Protein AF-G5ZZI0-F1 (afdb_monomer)

Solvent-accessible surface area (backbone atoms only — not comparable to full-atom values): 5845 Å² total; per-residue (Å²): 131,67,65,52,56,48,54,38,52,35,43,74,66,66,73,53,68,66,48,79,44,81,45,64,66,68,84,46,52,64,41,54,51,47,32,54,73,74,35,91,42,46,76,46,34,30,5,52,67,96,45,59,62,89,91,71,87,61,63,43,67,42,47,67,69,59,51,59,76,64,54,76,60,67,65,44,76,44,91,91,71,48,76,47,66,57,61,76,92,73,55,72,87,130

pLDDT: mean 89.53, std 9.44, range [58.12, 97.94]

Sequence (94 aa):
MNIAIQLVSDALQDKYEKAILVSADTDFIPAVRMVRNQSRKRVEIWAPPGRSQPGRGLAREITEVMIEQSLLPDKVILSKGKAVFRPQAYNPPV

Radius of gyration: 17.72 Å; Cα contacts (8 Å, |Δi|>4): 110; chains: 1; bounding box: 39×36×44 Å

Secondary structure (DSSP, 8-state):
--HHHHHHHHHHTT--SEEEEE---GGGHHHHHHHHHHSS-EEEEEEPTT-PPTT--SEEE--HHHHHHTSPPSEEE-TTS-EEE--GGGSPP-

Foldseek 3Di:
DVVLVVLQVCLLVVVDQEDEAEALDLVSVVSQVNSVVVHNHHYAYEYEPPSHDPPSPGYDYDHLVNLQVPDDPQWDQDPPGDIDGDPPVSDRDD

Mean predicted aligned error: 5.67 Å

Structure (mmCIF, N/CA/C/O backbone):
data_AF-G5ZZI0-F1
#
_entry.id   AF-G5ZZI0-F1
#
loop_
_atom_site.group_PDB
_atom_site.id
_atom_site.type_symbol
_atom_site.label_atom_id
_atom_site.label_alt_id
_atom_site.label_comp_id
_atom_site.label_asym_id
_atom_site.label_entity_id
_atom_site.label_seq_id
_atom_site.pdbx_PDB_ins_code
_atom_site.Cartn_x
_atom_site.Cartn_y
_atom_site.Cartn_z
_atom_site.occupancy
_atom_site.B_iso_or_equiv
_atom_site.auth_seq_id
_atom_site.auth_comp_id
_atom_site.auth_asym_id
_atom_site.auth_atom_id
_atom_site.pdbx_PDB_model_num
ATOM 1 N N . MET A 1 1 ? -14.516 12.898 -2.189 1.00 58.12 1 MET A N 1
ATOM 2 C CA . MET A 1 1 ? -13.526 11.861 -1.821 1.00 58.12 1 MET A CA 1
ATOM 3 C C . MET A 1 1 ? -14.276 10.598 -1.401 1.00 58.12 1 MET A C 1
ATOM 5 O O . MET A 1 1 ? -14.905 10.620 -0.356 1.00 58.12 1 MET A O 1
ATOM 9 N 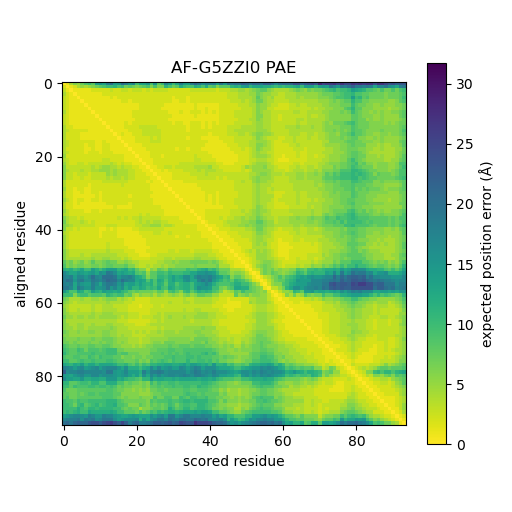N . ASN A 1 2 ? -14.283 9.537 -2.220 1.00 86.31 2 ASN A N 1
ATOM 10 C CA . ASN A 1 2 ? -15.101 8.337 -1.948 1.00 86.31 2 ASN A CA 1
ATOM 11 C C . ASN A 1 2 ? -14.339 7.245 -1.162 1.00 86.31 2 ASN A C 1
ATOM 13 O O . ASN A 1 2 ? -14.907 6.542 -0.335 1.00 86.31 2 ASN A O 1
ATOM 17 N N . ILE A 1 3 ? -13.020 7.148 -1.364 1.00 93.31 3 ILE A N 1
ATOM 18 C CA . ILE A 1 3 ? -12.189 6.057 -0.824 1.00 93.31 3 ILE A CA 1
ATOM 19 C C . ILE A 1 3 ? -12.120 6.076 0.710 1.00 93.31 3 ILE A C 1
ATOM 21 O O . ILE A 1 3 ? -12.191 5.023 1.329 1.00 93.31 3 ILE A O 1
ATOM 25 N N . ALA A 1 4 ? -12.022 7.253 1.339 1.00 93.88 4 ALA A N 1
ATOM 26 C CA . ALA A 1 4 ? -11.955 7.365 2.800 1.00 93.88 4 ALA A CA 1
ATOM 27 C C . ALA A 1 4 ? -13.234 6.851 3.483 1.00 93.88 4 ALA A C 1
ATOM 29 O O . ALA A 1 4 ? -13.162 6.144 4.486 1.00 93.88 4 ALA A O 1
ATOM 30 N N . ILE A 1 5 ? -14.396 7.176 2.907 1.00 95.25 5 ILE A N 1
ATOM 31 C CA . ILE A 1 5 ? -15.702 6.719 3.394 1.00 95.25 5 ILE A CA 1
ATOM 32 C C . ILE A 1 5 ? -15.815 5.205 3.211 1.00 95.25 5 ILE A C 1
ATOM 34 O O . ILE A 1 5 ? -16.183 4.501 4.149 1.00 95.25 5 ILE A O 1
ATOM 38 N N . GLN A 1 6 ? -15.441 4.700 2.033 1.00 96.25 6 GLN A N 1
ATOM 39 C CA . GLN A 1 6 ? -15.495 3.273 1.734 1.00 96.25 6 GLN A CA 1
ATOM 40 C C . GLN A 1 6 ? -14.569 2.457 2.648 1.00 96.25 6 GLN A C 1
ATOM 42 O O . GLN A 1 6 ? -15.004 1.454 3.199 1.00 96.25 6 GLN A O 1
ATOM 47 N N . LEU A 1 7 ? -13.339 2.927 2.886 1.00 96.38 7 LEU A N 1
ATOM 48 C CA . LEU A 1 7 ? -12.374 2.301 3.796 1.00 96.38 7 LEU A CA 1
ATOM 49 C C . LEU A 1 7 ? -12.973 2.095 5.193 1.00 96.38 7 LEU A C 1
ATOM 51 O O . LEU A 1 7 ? -12.884 1.014 5.761 1.00 96.38 7 LEU A O 1
ATOM 55 N N . VAL A 1 8 ? -13.600 3.132 5.743 1.00 96.94 8 VAL A N 1
ATOM 56 C CA . VAL A 1 8 ? -14.241 3.069 7.060 1.00 96.94 8 VAL A CA 1
ATOM 57 C C . VAL A 1 8 ? -15.455 2.146 7.031 1.00 96.94 8 VAL A C 1
ATOM 59 O O . VAL A 1 8 ? -15.593 1.294 7.905 1.00 96.94 8 VAL A O 1
ATOM 62 N N . SER A 1 9 ? -16.336 2.323 6.045 1.00 97.44 9 SER A N 1
ATOM 63 C CA . SER A 1 9 ? -17.563 1.537 5.898 1.00 97.44 9 SER A CA 1
ATOM 64 C C . SER A 1 9 ? -17.253 0.043 5.833 1.00 97.44 9 SER A C 1
ATOM 66 O O . SER A 1 9 ? -17.821 -0.747 6.585 1.00 97.44 9 SER A O 1
ATOM 68 N N . ASP A 1 10 ? -16.276 -0.335 5.010 1.00 97.50 10 ASP A N 1
ATOM 69 C CA . ASP A 1 10 ? -15.856 -1.721 4.849 1.00 97.50 10 ASP A CA 1
ATOM 70 C C . ASP A 1 10 ? -15.145 -2.261 6.098 1.00 97.50 10 ASP A C 1
ATOM 72 O O . ASP A 1 10 ? -15.277 -3.446 6.398 1.00 97.50 10 ASP A O 1
ATOM 76 N N . ALA A 1 11 ? -14.463 -1.411 6.876 1.00 97.81 11 ALA A N 1
ATOM 77 C CA . ALA A 1 11 ? -13.884 -1.817 8.155 1.00 97.81 11 ALA A CA 1
ATOM 78 C C . ALA A 1 11 ? -14.958 -2.185 9.183 1.00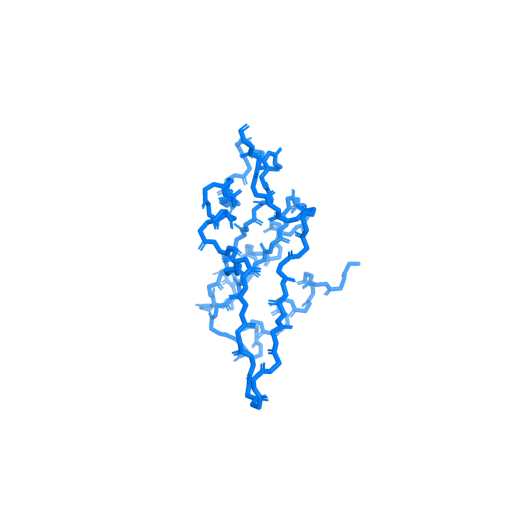 97.81 11 ALA A C 1
ATOM 80 O O . ALA A 1 11 ? -14.838 -3.197 9.872 1.00 97.81 11 ALA A O 1
ATOM 81 N N . LEU A 1 12 ? -15.996 -1.349 9.286 1.00 97.12 12 LEU A N 1
ATOM 82 C CA . LEU A 1 12 ? -17.107 -1.534 10.220 1.00 97.12 12 LEU A CA 1
ATOM 83 C C . LEU A 1 12 ? -18.017 -2.697 9.805 1.00 97.12 12 LEU A C 1
ATOM 85 O O . LEU A 1 12 ? -18.612 -3.340 10.662 1.00 97.12 12 LEU A O 1
ATOM 89 N N . GLN A 1 13 ? -18.104 -2.976 8.503 1.00 97.69 13 GLN A N 1
ATOM 90 C CA . GLN A 1 13 ? -18.854 -4.104 7.940 1.00 97.69 13 GLN A CA 1
ATOM 91 C C . GLN A 1 13 ? -18.024 -5.389 7.811 1.00 97.69 13 GLN A C 1
ATOM 93 O O . GLN A 1 13 ? -18.483 -6.341 7.189 1.00 97.69 13 GLN A O 1
ATOM 98 N N . ASP A 1 14 ? -16.814 -5.421 8.372 1.00 96.81 14 ASP A N 1
ATOM 99 C CA . ASP A 1 14 ? -15.956 -6.610 8.408 1.00 96.81 14 ASP A CA 1
ATOM 100 C C . ASP A 1 14 ? -15.523 -7.147 7.024 1.00 96.81 14 ASP A C 1
ATOM 102 O O . ASP A 1 14 ? -15.202 -8.319 6.862 1.00 96.81 14 ASP A O 1
ATOM 106 N N . LYS A 1 15 ? -15.464 -6.290 5.998 1.00 97.94 15 LYS A N 1
ATOM 107 C CA . LYS A 1 15 ? -15.250 -6.697 4.592 1.00 97.94 15 LYS A CA 1
ATOM 108 C C . LYS A 1 15 ? -13.792 -6.920 4.187 1.00 97.94 15 LYS A C 1
ATOM 110 O O . LYS A 1 15 ? -13.523 -7.354 3.069 1.00 97.94 15 LYS A O 1
ATOM 115 N N . TYR A 1 16 ? -12.843 -6.610 5.062 1.00 97.50 16 TYR A N 1
ATOM 116 C CA . TYR A 1 16 ? -11.422 -6.867 4.841 1.00 97.50 16 TYR A CA 1
ATOM 117 C C . TYR A 1 16 ? -10.702 -7.092 6.165 1.00 97.50 16 TYR A C 1
ATOM 119 O O . TYR A 1 16 ? -11.124 -6.566 7.184 1.00 97.50 16 TYR A O 1
ATOM 127 N N . GLU A 1 17 ? -9.576 -7.805 6.154 1.00 97.06 17 GLU A N 1
ATOM 128 C CA . GLU A 1 17 ? -8.683 -7.932 7.322 1.00 97.06 17 GLU A CA 1
ATOM 129 C C . GLU A 1 17 ? -7.609 -6.840 7.350 1.00 97.06 17 GLU A C 1
ATOM 131 O O . GLU A 1 17 ? -7.315 -6.224 8.384 1.00 97.06 17 GLU A O 1
ATOM 136 N N . LYS A 1 18 ? -7.036 -6.573 6.173 1.00 96.38 18 LYS A N 1
ATOM 137 C CA . LYS A 1 18 ? -5.999 -5.570 5.957 1.00 96.38 18 LYS A CA 1
ATOM 138 C C . LYS A 1 18 ? -6.305 -4.737 4.715 1.00 96.38 18 LYS A C 1
ATOM 140 O O . LYS A 1 18 ? -6.558 -5.295 3.653 1.00 96.38 18 LYS A O 1
ATOM 145 N N . ALA A 1 19 ? -6.201 -3.418 4.843 1.00 96.19 19 ALA A N 1
ATOM 146 C CA . ALA A 1 19 ? -6.201 -2.481 3.726 1.00 96.19 19 ALA A CA 1
ATOM 147 C C . ALA A 1 19 ? -4.798 -1.888 3.522 1.00 96.19 19 ALA A C 1
ATOM 149 O O . ALA A 1 19 ? -4.131 -1.488 4.483 1.00 96.19 19 ALA A O 1
ATOM 150 N N . ILE A 1 20 ? -4.363 -1.824 2.263 1.00 94.50 20 ILE A N 1
ATOM 151 C CA . ILE A 1 20 ? -3.139 -1.141 1.830 1.00 94.50 20 ILE A CA 1
ATOM 152 C C . ILE A 1 20 ? -3.575 0.065 1.002 1.00 94.50 20 ILE A C 1
ATOM 154 O O . ILE A 1 20 ? -4.117 -0.089 -0.089 1.00 94.50 20 ILE A O 1
ATOM 158 N N . LEU A 1 21 ? -3.358 1.261 1.536 1.00 93.44 21 LEU A N 1
ATOM 159 C CA . LEU A 1 21 ? -3.685 2.514 0.874 1.00 93.44 21 LEU A CA 1
ATOM 160 C C . LEU A 1 21 ? -2.418 3.109 0.265 1.00 93.44 21 LEU A C 1
ATOM 162 O O . LEU A 1 21 ? -1.553 3.590 0.993 1.00 93.44 21 LEU A O 1
ATOM 166 N N . VAL A 1 22 ? -2.316 3.106 -1.063 1.00 92.44 22 VAL A N 1
ATOM 167 C CA . VAL A 1 22 ? -1.200 3.756 -1.759 1.00 92.44 22 VAL A CA 1
ATOM 168 C C . VAL A 1 22 ? -1.545 5.223 -1.998 1.00 92.44 22 VAL A C 1
ATOM 170 O O . VAL A 1 22 ? -2.344 5.540 -2.876 1.00 92.44 22 VAL A O 1
ATOM 173 N N . SER A 1 23 ? -1.000 6.118 -1.176 1.00 89.88 23 SER A N 1
ATOM 174 C CA . SER A 1 23 ? -1.245 7.559 -1.255 1.00 89.88 23 SER A CA 1
ATOM 175 C C . SER A 1 23 ? -0.219 8.352 -0.443 1.00 89.88 23 SER A C 1
ATOM 177 O O . SER A 1 23 ? 0.278 7.884 0.580 1.00 89.88 23 SER A O 1
ATOM 179 N N . ALA A 1 24 ? 0.053 9.582 -0.880 1.00 88.94 24 ALA A N 1
ATOM 180 C CA . ALA A 1 24 ? 0.782 10.598 -0.114 1.00 88.94 24 ALA A CA 1
ATOM 181 C C . ALA A 1 24 ? -0.144 11.698 0.446 1.00 88.94 24 ALA A C 1
ATOM 183 O O . ALA A 1 24 ? 0.324 12.689 1.005 1.00 88.94 24 ALA A O 1
ATOM 184 N N . ASP A 1 25 ? -1.457 11.538 0.275 1.00 87.81 25 ASP A N 1
ATOM 185 C CA . ASP A 1 25 ? -2.462 12.494 0.725 1.00 87.81 25 ASP A CA 1
ATOM 186 C C . ASP A 1 25 ? -2.722 12.350 2.233 1.00 87.81 25 ASP A C 1
ATOM 188 O O . ASP A 1 25 ? -3.054 11.273 2.741 1.00 87.81 25 ASP A O 1
ATOM 192 N N . THR A 1 26 ? -2.563 13.453 2.961 1.00 86.25 26 THR A N 1
ATOM 193 C CA . THR A 1 26 ? -2.794 13.513 4.405 1.00 86.25 26 THR A CA 1
ATOM 194 C C . THR A 1 26 ? -4.242 13.442 4.816 1.00 86.25 26 THR A C 1
ATOM 196 O O . THR A 1 26 ? -4.515 13.112 5.972 1.00 86.25 26 THR A O 1
ATOM 199 N N . ASP A 1 27 ? -5.167 13.709 3.906 1.00 88.56 27 ASP A N 1
ATOM 200 C CA . ASP A 1 27 ? -6.586 13.757 4.232 1.00 88.56 27 ASP A CA 1
ATOM 201 C C . ASP A 1 27 ? -7.141 12.370 4.596 1.00 88.56 27 ASP A C 1
ATOM 203 O O . ASP A 1 27 ? -8.203 12.251 5.205 1.00 88.56 27 ASP A O 1
ATOM 207 N N . PHE A 1 28 ? -6.386 11.297 4.325 1.00 90.62 28 PHE A N 1
ATOM 208 C CA . PHE A 1 28 ? -6.709 9.944 4.779 1.00 90.62 28 PHE A CA 1
ATOM 209 C C . PHE A 1 28 ? -6.354 9.666 6.245 1.00 90.62 28 PHE A C 1
ATOM 211 O O . PHE A 1 28 ? -6.848 8.689 6.812 1.00 90.62 28 PHE A O 1
ATOM 218 N N . ILE A 1 29 ? -5.534 10.499 6.896 1.00 89.94 29 ILE A N 1
ATOM 219 C CA . ILE A 1 29 ? -5.099 10.282 8.286 1.00 89.94 29 ILE A CA 1
ATOM 220 C C . ILE A 1 29 ? -6.289 10.136 9.255 1.00 89.94 29 ILE A C 1
ATOM 222 O O . ILE A 1 29 ? -6.281 9.180 10.040 1.00 89.94 29 ILE A O 1
ATOM 226 N N . PRO A 1 30 ? -7.326 10.999 9.224 1.00 92.38 30 PRO A N 1
ATOM 227 C CA . PRO A 1 30 ? -8.501 10.842 10.080 1.00 92.38 30 PRO A CA 1
ATOM 228 C C . PRO A 1 30 ? -9.248 9.527 9.834 1.00 92.38 30 PRO A C 1
ATOM 230 O O . PRO A 1 30 ? -9.598 8.845 10.794 1.00 92.38 30 PRO A O 1
ATOM 233 N N . ALA A 1 31 ? -9.429 9.124 8.573 1.00 94.44 31 ALA A N 1
ATOM 234 C CA . ALA A 1 31 ? -10.107 7.873 8.228 1.00 94.44 31 ALA A CA 1
ATOM 235 C C . ALA A 1 31 ? -9.335 6.649 8.744 1.00 94.44 31 ALA A C 1
ATOM 237 O O . ALA A 1 31 ? -9.916 5.761 9.367 1.00 94.44 31 ALA A O 1
ATOM 238 N N . VAL A 1 32 ? -8.008 6.633 8.577 1.00 93.12 32 VAL A N 1
ATOM 239 C CA . VAL A 1 32 ? -7.148 5.562 9.104 1.00 93.12 32 VAL A CA 1
ATOM 240 C C . VAL A 1 32 ? -7.186 5.507 10.631 1.00 93.12 32 VAL A C 1
AT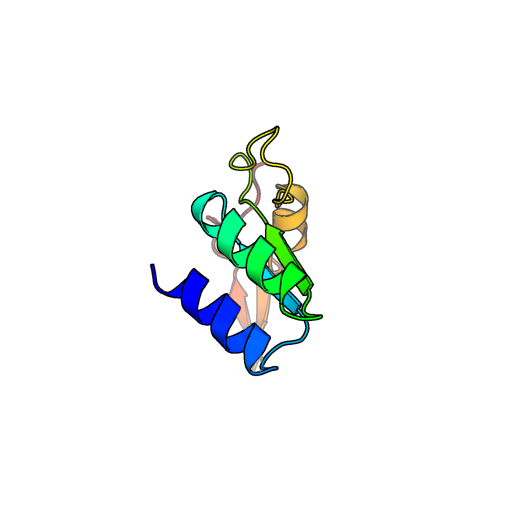OM 242 O O . VAL A 1 32 ? -7.275 4.418 11.201 1.00 93.12 32 VAL A O 1
ATOM 245 N N . ARG A 1 33 ? -7.157 6.660 11.310 1.00 93.25 33 ARG A N 1
ATOM 246 C CA . ARG A 1 33 ? -7.319 6.723 12.772 1.00 93.25 33 ARG A CA 1
ATOM 247 C C . ARG A 1 33 ? -8.681 6.189 13.204 1.00 93.25 33 ARG A C 1
ATOM 249 O O . ARG A 1 33 ? -8.747 5.427 14.162 1.00 93.25 33 ARG A O 1
ATOM 256 N N . MET A 1 34 ? -9.744 6.532 12.482 1.00 95.69 34 MET A N 1
ATOM 257 C CA . MET A 1 34 ? -11.087 6.050 12.783 1.00 95.69 34 MET A CA 1
ATOM 258 C C . MET A 1 34 ? -11.179 4.531 12.667 1.00 95.69 34 MET A C 1
ATOM 260 O O . MET A 1 34 ? -11.646 3.892 13.602 1.00 95.69 34 MET A O 1
ATOM 264 N N . VAL A 1 35 ? -10.654 3.941 11.589 1.00 96.62 35 VAL A N 1
ATOM 265 C CA . VAL A 1 35 ? -10.612 2.479 11.432 1.00 96.62 35 VAL A CA 1
ATOM 266 C C . VAL A 1 35 ? -9.851 1.812 12.575 1.00 96.62 35 VAL A C 1
ATOM 268 O O . VAL A 1 35 ? -10.351 0.847 13.147 1.00 96.62 35 VAL A O 1
ATOM 271 N N . ARG A 1 36 ? -8.672 2.331 12.941 1.00 93.00 36 ARG A N 1
ATOM 272 C CA . ARG A 1 36 ? -7.855 1.772 14.033 1.00 93.00 36 ARG A CA 1
ATOM 273 C C . ARG A 1 36 ? -8.530 1.874 15.403 1.00 93.00 36 ARG A C 1
ATOM 275 O O . ARG A 1 36 ? -8.301 1.013 16.242 1.00 93.00 36 ARG A O 1
ATOM 282 N N . ASN A 1 37 ? -9.335 2.912 15.625 1.00 95.56 37 ASN A N 1
ATOM 283 C CA . ASN A 1 37 ? -10.020 3.135 16.898 1.00 95.56 37 ASN A CA 1
ATOM 284 C C . ASN A 1 37 ? -11.354 2.381 16.998 1.00 95.56 37 ASN A C 1
ATOM 286 O O . ASN A 1 37 ? -11.745 1.987 18.090 1.00 95.56 37 ASN A O 1
ATOM 290 N N . GLN A 1 38 ? -12.065 2.217 15.880 1.00 96.44 38 GLN A N 1
ATOM 291 C CA . GLN A 1 38 ? -13.437 1.691 15.845 1.00 96.44 38 GLN A CA 1
ATOM 292 C C . GLN A 1 38 ? -13.519 0.238 15.361 1.00 96.44 38 GLN A C 1
ATOM 294 O O . GLN A 1 38 ? -14.590 -0.361 15.366 1.00 96.44 38 GLN A O 1
ATOM 299 N N . SER A 1 39 ? -12.405 -0.347 14.924 1.00 95.69 39 SER A N 1
ATOM 300 C CA . SER A 1 39 ? -12.353 -1.726 14.444 1.00 95.69 39 SER A CA 1
ATOM 301 C C . SER A 1 39 ? -11.018 -2.378 14.798 1.00 95.69 39 SER A C 1
ATOM 303 O O . SER A 1 39 ? -10.063 -1.714 15.195 1.00 95.69 39 SER A O 1
ATOM 305 N N . ARG A 1 40 ? -10.921 -3.694 14.599 1.00 95.00 40 ARG A N 1
ATOM 306 C CA . ARG A 1 40 ? -9.656 -4.440 14.728 1.00 95.00 40 ARG A CA 1
ATOM 307 C C . ARG A 1 40 ? -8.872 -4.521 13.413 1.00 95.00 40 ARG A C 1
ATOM 309 O O . ARG A 1 40 ? -7.869 -5.231 13.340 1.00 95.00 40 ARG A O 1
ATOM 316 N N . LYS A 1 41 ? -9.331 -3.829 12.366 1.00 97.12 41 LYS A N 1
ATOM 317 C CA . LYS A 1 41 ? -8.775 -3.946 11.017 1.00 97.12 41 LYS A CA 1
ATOM 318 C C . LYS A 1 41 ? -7.433 -3.241 10.898 1.00 97.12 41 LYS A C 1
ATOM 320 O O . LYS A 1 41 ? -7.189 -2.196 11.504 1.00 97.12 41 LYS A O 1
ATOM 325 N N . ARG A 1 42 ? -6.546 -3.803 10.076 1.00 94.75 42 ARG A N 1
ATOM 326 C CA . ARG A 1 42 ? -5.214 -3.237 9.834 1.00 94.75 42 ARG A CA 1
ATOM 327 C C . ARG A 1 42 ? -5.254 -2.324 8.620 1.00 94.75 42 ARG A C 1
ATOM 329 O O . ARG A 1 42 ? -5.724 -2.721 7.560 1.00 94.75 42 ARG A O 1
ATOM 336 N N . VAL A 1 43 ? -4.720 -1.115 8.758 1.00 94.44 43 VAL A N 1
ATOM 337 C CA . VAL A 1 43 ? -4.565 -0.186 7.632 1.00 94.44 43 VAL A CA 1
ATOM 338 C C . VAL A 1 43 ? -3.133 0.318 7.580 1.00 94.44 43 VAL A C 1
ATOM 340 O O . VAL A 1 43 ? -2.631 0.900 8.551 1.00 94.44 43 VAL A O 1
ATOM 343 N N . GLU A 1 44 ? -2.496 0.092 6.437 1.00 92.62 44 GLU A N 1
ATOM 344 C CA . GLU A 1 44 ? -1.167 0.594 6.098 1.00 92.62 44 GLU A CA 1
ATOM 345 C C . GLU A 1 44 ? -1.280 1.630 4.987 1.00 92.62 44 GLU A C 1
ATOM 347 O O . GLU A 1 44 ? -1.980 1.407 4.002 1.00 92.62 44 GLU A O 1
ATOM 352 N N . ILE A 1 45 ? -0.573 2.747 5.144 1.00 91.94 45 ILE A N 1
ATOM 353 C CA . ILE A 1 45 ? -0.452 3.763 4.102 1.00 91.94 45 ILE A CA 1
ATOM 354 C C . ILE A 1 45 ? 0.941 3.638 3.492 1.00 91.94 45 ILE A C 1
ATOM 356 O O . ILE A 1 45 ? 1.929 3.555 4.224 1.00 91.94 45 ILE A O 1
ATOM 360 N N . TRP A 1 46 ? 1.008 3.630 2.167 1.00 92.81 46 TRP A N 1
ATOM 361 C CA . TRP A 1 46 ? 2.240 3.567 1.397 1.00 92.81 46 TRP A CA 1
ATOM 362 C C . TRP A 1 46 ? 2.305 4.755 0.433 1.00 92.81 46 TRP A C 1
ATOM 364 O O . TRP A 1 46 ? 1.478 4.886 -0.464 1.00 92.81 46 TRP A O 1
ATOM 374 N N . ALA A 1 47 ? 3.263 5.651 0.627 1.00 91.88 47 ALA A N 1
ATOM 375 C CA . ALA A 1 47 ? 3.496 6.788 -0.247 1.00 91.88 47 ALA A CA 1
ATOM 376 C C . ALA A 1 47 ? 4.329 6.356 -1.466 1.00 91.88 47 ALA A C 1
ATOM 378 O O . ALA A 1 47 ? 5.264 5.569 -1.305 1.00 91.88 47 ALA A O 1
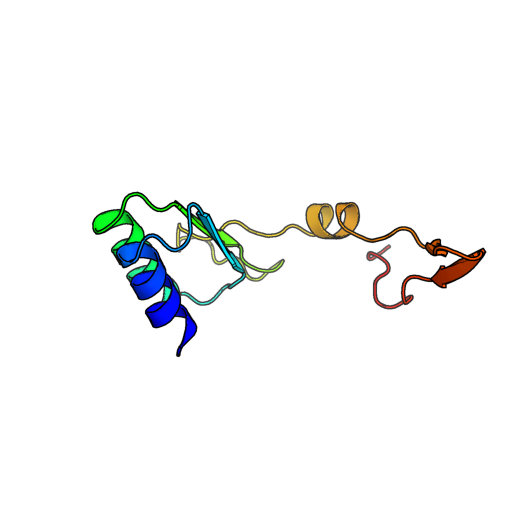ATOM 379 N N . PRO A 1 48 ? 4.038 6.876 -2.671 1.00 90.56 48 PRO A N 1
ATOM 380 C CA . PRO A 1 48 ? 4.922 6.716 -3.824 1.00 90.56 48 PRO A CA 1
ATOM 381 C C . PRO A 1 48 ? 6.345 7.251 -3.551 1.00 90.56 48 PRO A C 1
ATOM 383 O O . PRO A 1 48 ? 6.496 8.117 -2.679 1.00 90.56 48 PRO A O 1
ATOM 386 N N . PRO A 1 49 ? 7.363 6.804 -4.314 1.00 89.12 49 PRO A N 1
ATOM 387 C CA . PRO A 1 49 ? 8.739 7.276 -4.157 1.00 89.12 49 PRO A CA 1
ATOM 388 C C . PRO A 1 49 ? 8.837 8.805 -4.195 1.00 89.12 49 PRO A C 1
ATOM 390 O O . PRO A 1 49 ? 8.191 9.458 -5.020 1.00 89.12 49 PRO A O 1
ATOM 393 N N . GLY A 1 50 ? 9.607 9.391 -3.277 1.00 86.44 50 GLY A N 1
ATOM 394 C CA . GLY A 1 50 ? 9.832 10.837 -3.186 1.00 86.44 50 GLY A CA 1
ATOM 395 C C . GLY A 1 50 ? 8.603 11.646 -2.756 1.00 86.44 50 GLY A C 1
ATOM 396 O O . GLY A 1 50 ? 8.630 12.877 -2.770 1.00 86.44 50 GLY A O 1
ATOM 397 N N . ARG A 1 51 ? 7.499 10.982 -2.390 1.00 84.12 51 ARG A N 1
ATOM 398 C CA . ARG A 1 51 ? 6.253 11.626 -1.942 1.00 84.12 51 ARG A CA 1
ATOM 399 C C . ARG A 1 51 ? 5.961 11.399 -0.463 1.00 84.12 51 ARG A C 1
ATOM 401 O O . ARG A 1 51 ? 4.985 11.950 0.045 1.00 84.12 51 ARG 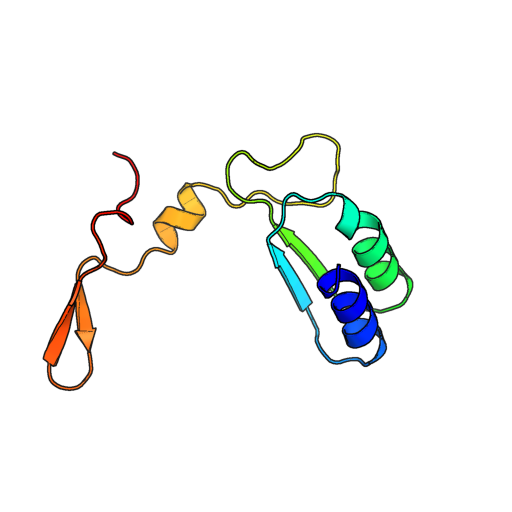A O 1
ATOM 408 N N . SER A 1 52 ? 6.787 10.625 0.238 1.00 79.62 52 SER A N 1
ATOM 409 C CA . SER A 1 52 ? 6.698 10.519 1.692 1.00 79.62 52 SER A CA 1
ATOM 410 C C . SER A 1 52 ? 7.056 11.860 2.333 1.00 79.62 52 SER A C 1
ATOM 412 O O . SER A 1 52 ? 8.070 12.467 1.998 1.00 79.62 52 SER A O 1
ATOM 414 N N . GLN A 1 53 ? 6.216 12.342 3.251 1.00 69.00 53 GLN A N 1
ATOM 415 C CA . GLN A 1 53 ? 6.490 13.573 3.991 1.00 69.00 53 GLN A CA 1
ATOM 416 C C . GLN A 1 53 ? 6.994 13.251 5.406 1.00 69.00 53 GLN A C 1
ATOM 418 O O . GLN A 1 53 ? 6.230 12.700 6.213 1.00 69.00 53 GLN A O 1
ATOM 423 N N . PRO A 1 54 ? 8.246 13.622 5.740 1.00 58.91 54 PRO A N 1
ATOM 424 C CA . PRO A 1 54 ? 8.784 13.482 7.089 1.00 58.91 54 PRO A CA 1
ATOM 425 C C . PRO A 1 54 ? 7.880 14.173 8.122 1.00 58.91 54 PRO A C 1
ATOM 427 O O . PRO A 1 54 ? 7.386 15.274 7.894 1.00 58.91 54 PRO A O 1
ATOM 430 N N . GLY A 1 55 ? 7.638 13.522 9.263 1.00 61.00 55 GLY A N 1
ATOM 431 C CA . GLY A 1 55 ? 6.870 14.100 10.378 1.00 61.00 55 GLY A CA 1
ATOM 432 C C . GLY A 1 55 ? 5.351 13.880 10.346 1.00 61.00 55 GLY A C 1
ATOM 433 O O . GLY A 1 55 ? 4.682 14.186 11.329 1.00 61.00 55 GLY A O 1
ATOM 434 N N . ARG A 1 56 ? 4.787 13.292 9.279 1.00 64.62 56 ARG A N 1
ATOM 435 C CA . ARG A 1 56 ? 3.342 12.964 9.197 1.00 64.62 56 ARG A CA 1
ATOM 436 C C . ARG A 1 56 ? 2.995 11.514 9.592 1.00 64.62 56 ARG A C 1
ATOM 438 O O . ARG A 1 56 ? 1.825 11.145 9.663 1.00 64.62 56 ARG A O 1
ATOM 445 N N . GLY A 1 57 ? 4.013 10.713 9.921 1.00 62.78 57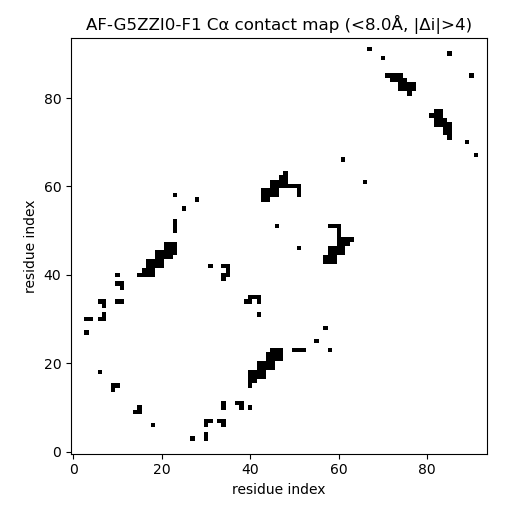 GLY A N 1
ATOM 446 C CA . GLY A 1 57 ? 3.980 9.610 10.899 1.00 62.78 57 GLY A CA 1
ATOM 447 C C . GLY A 1 57 ? 3.202 8.329 10.573 1.00 62.78 57 GLY A C 1
ATOM 448 O O . GLY A 1 57 ? 3.269 7.388 11.359 1.00 62.78 57 GLY A O 1
ATOM 449 N N . LEU A 1 58 ? 2.464 8.251 9.462 1.00 70.50 58 LEU A N 1
ATOM 450 C CA . LEU A 1 58 ? 1.603 7.090 9.172 1.00 70.50 58 LEU A CA 1
ATOM 451 C C . LEU A 1 58 ? 1.892 6.377 7.850 1.00 70.50 58 LEU A C 1
ATOM 453 O O . LEU A 1 58 ? 1.517 5.211 7.715 1.00 70.50 58 LEU A O 1
ATOM 457 N N . ALA A 1 59 ? 2.539 7.052 6.901 1.00 82.31 59 ALA A N 1
ATOM 458 C CA . ALA A 1 59 ? 2.859 6.489 5.597 1.00 82.31 5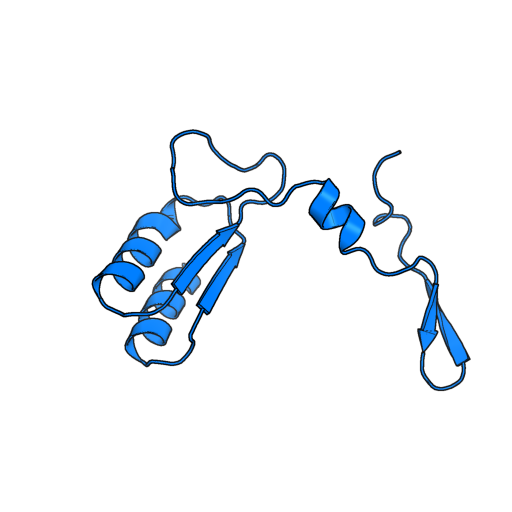9 ALA A CA 1
ATOM 459 C C . ALA A 1 59 ? 4.278 5.915 5.574 1.00 82.31 59 ALA A C 1
ATOM 461 O O . ALA A 1 59 ? 5.230 6.570 5.995 1.00 82.31 59 ALA A O 1
ATOM 462 N N . ARG A 1 60 ? 4.409 4.690 5.066 1.00 88.88 60 ARG A N 1
ATOM 463 C CA . ARG A 1 60 ? 5.685 4.093 4.661 1.00 88.88 60 ARG A CA 1
ATOM 464 C C . ARG A 1 60 ? 5.984 4.510 3.229 1.00 88.88 60 ARG A C 1
ATOM 466 O O . ARG A 1 60 ? 5.057 4.733 2.466 1.00 88.88 60 ARG A O 1
ATOM 473 N N . GLU A 1 61 ? 7.244 4.598 2.844 1.00 90.81 61 GLU A N 1
ATOM 474 C CA . GLU A 1 61 ? 7.601 4.889 1.455 1.00 90.81 61 GLU A CA 1
ATOM 475 C C . GLU A 1 61 ? 7.721 3.598 0.639 1.00 90.81 61 GLU A C 1
ATOM 477 O O . GLU A 1 61 ? 8.304 2.616 1.101 1.00 90.81 61 GLU A O 1
ATOM 482 N N . ILE A 1 62 ? 7.163 3.604 -0.570 1.00 92.00 62 ILE A N 1
ATOM 483 C CA . ILE A 1 62 ? 7.509 2.648 -1.621 1.00 92.00 62 ILE A CA 1
ATOM 484 C C . ILE A 1 62 ? 8.851 3.108 -2.182 1.00 92.00 62 ILE A C 1
ATOM 486 O O . ILE A 1 62 ? 8.931 4.187 -2.763 1.00 92.00 62 ILE A O 1
ATOM 490 N N . THR A 1 63 ? 9.899 2.314 -1.985 1.00 91.12 63 THR A N 1
ATOM 491 C CA . THR A 1 63 ? 11.242 2.660 -2.464 1.00 91.12 63 THR A CA 1
ATOM 492 C C . THR A 1 63 ? 11.425 2.278 -3.930 1.00 91.12 63 THR A C 1
ATOM 494 O O . THR A 1 63 ? 10.729 1.402 -4.448 1.00 91.12 63 THR A O 1
ATOM 497 N N . GLU A 1 64 ? 12.401 2.896 -4.594 1.00 89.25 64 GLU A N 1
ATOM 498 C CA . GLU A 1 64 ? 12.791 2.526 -5.962 1.00 89.25 64 GLU A CA 1
ATOM 499 C C . GLU A 1 64 ? 13.201 1.048 -6.043 1.00 89.25 64 GLU A C 1
ATOM 501 O O . GLU A 1 64 ? 12.701 0.322 -6.896 1.00 89.25 64 GLU A O 1
ATOM 506 N N . VAL A 1 65 ? 13.955 0.555 -5.052 1.00 91.06 65 VAL A N 1
ATOM 507 C CA . VAL A 1 65 ? 14.335 -0.865 -4.935 1.00 91.06 65 VAL A CA 1
ATOM 508 C C . VAL A 1 65 ? 13.115 -1.796 -4.885 1.00 91.06 65 VAL A C 1
ATOM 510 O O . VAL A 1 65 ? 13.118 -2.860 -5.500 1.00 91.06 65 VAL A O 1
ATOM 513 N N . MET A 1 66 ? 12.044 -1.419 -4.173 1.00 92.12 66 MET A N 1
ATOM 514 C CA . MET A 1 66 ? 10.815 -2.226 -4.141 1.00 92.12 66 MET A CA 1
ATOM 515 C C 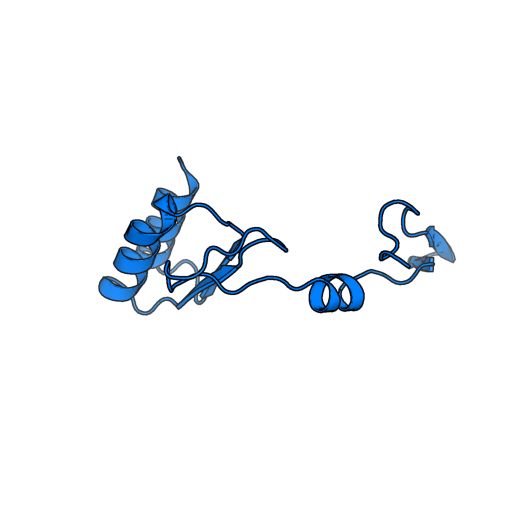. MET A 1 66 ? 10.138 -2.273 -5.512 1.00 92.12 66 MET A C 1
ATOM 517 O O . MET A 1 66 ? 9.603 -3.317 -5.886 1.00 92.12 66 MET A O 1
ATOM 521 N N . ILE A 1 67 ? 10.154 -1.162 -6.254 1.00 90.12 67 ILE A N 1
ATOM 522 C CA . ILE A 1 67 ? 9.621 -1.111 -7.618 1.00 90.12 67 ILE A CA 1
ATOM 523 C C . ILE A 1 67 ? 10.457 -2.011 -8.522 1.00 90.12 67 ILE A C 1
ATOM 525 O O . ILE A 1 67 ? 9.885 -2.884 -9.164 1.00 90.12 67 ILE A O 1
ATOM 529 N N . GLU A 1 68 ? 11.781 -1.867 -8.510 1.00 89.06 68 GLU A N 1
ATOM 530 C CA . GLU A 1 68 ? 12.726 -2.677 -9.288 1.00 89.06 68 GLU A CA 1
ATOM 531 C C . GLU A 1 68 ? 12.510 -4.180 -9.101 1.00 89.06 68 GLU A C 1
ATOM 533 O O . GLU A 1 68 ? 12.384 -4.921 -10.075 1.00 89.06 68 GLU A O 1
ATOM 538 N N . GLN A 1 69 ? 12.393 -4.621 -7.847 1.00 91.00 69 GLN A N 1
ATOM 539 C CA . GLN A 1 69 ? 12.165 -6.023 -7.492 1.00 91.00 69 GLN A CA 1
ATOM 540 C C . GLN A 1 69 ? 10.762 -6.530 -7.857 1.00 91.00 69 GLN A C 1
ATOM 542 O O . GLN A 1 69 ? 10.539 -7.739 -7.896 1.00 91.00 69 GLN A O 1
ATOM 547 N N . SER A 1 70 ? 9.816 -5.624 -8.116 1.00 91.62 70 SER A N 1
ATOM 548 C CA . SER A 1 70 ? 8.428 -5.947 -8.470 1.00 91.62 70 SER A CA 1
ATOM 549 C C . SER A 1 70 ? 8.164 -5.898 -9.978 1.00 91.62 70 SER A C 1
ATOM 551 O O . SER A 1 70 ? 7.028 -6.116 -10.409 1.00 91.62 70 SER A O 1
ATOM 553 N N . LEU A 1 71 ? 9.177 -5.596 -10.796 1.00 91.38 71 LEU A N 1
ATOM 554 C CA . LEU A 1 71 ? 9.032 -5.561 -12.247 1.00 91.38 71 LEU A CA 1
ATOM 555 C C . LEU A 1 71 ? 8.896 -6.979 -12.809 1.00 91.38 71 LEU A C 1
ATOM 557 O O . LEU A 1 71 ? 9.573 -7.918 -12.392 1.00 91.38 71 LEU A O 1
ATOM 561 N N . LEU A 1 72 ? 8.020 -7.128 -13.804 1.00 91.69 72 LEU A N 1
ATOM 562 C CA . LEU A 1 72 ? 7.966 -8.357 -14.589 1.00 91.69 72 LEU A CA 1
ATOM 563 C C . LEU A 1 72 ? 9.296 -8.564 -15.335 1.00 91.69 72 LEU A C 1
ATOM 565 O O . LEU A 1 72 ? 9.933 -7.577 -15.718 1.00 91.69 72 LEU A O 1
ATOM 569 N N . PRO A 1 73 ? 9.685 -9.822 -15.616 1.00 91.75 73 PRO A N 1
ATOM 570 C CA . PRO A 1 73 ? 10.816 -10.101 -16.491 1.00 91.75 73 PRO A CA 1
ATOM 571 C C . PRO A 1 73 ? 10.658 -9.416 -17.851 1.00 91.75 73 PRO A C 1
ATOM 573 O O . PRO A 1 73 ? 9.539 -9.252 -18.345 1.00 91.75 73 PRO A O 1
ATOM 576 N N . ASP A 1 74 ? 11.778 -9.104 -18.505 1.00 92.44 74 ASP A N 1
ATOM 577 C CA . ASP A 1 74 ? 11.782 -8.463 -19.830 1.00 92.44 74 ASP A CA 1
ATOM 578 C C . ASP A 1 74 ? 10.968 -9.226 -20.871 1.00 92.44 74 ASP A C 1
ATOM 580 O O . ASP A 1 74 ? 10.395 -8.627 -21.781 1.00 92.44 74 ASP A O 1
ATOM 584 N N . LYS A 1 75 ? 10.896 -10.549 -20.717 1.00 94.81 75 LYS A N 1
ATOM 585 C CA . LYS A 1 75 ? 10.145 -11.448 -21.578 1.00 94.81 75 LYS A CA 1
ATOM 586 C C . LYS A 1 75 ? 9.393 -12.470 -20.737 1.00 94.81 75 LYS A C 1
ATOM 588 O O . LYS A 1 75 ? 9.997 -13.219 -19.973 1.00 94.81 75 LYS A O 1
ATOM 593 N N . VAL A 1 76 ? 8.087 -12.560 -20.955 1.00 94.75 76 VAL A N 1
ATOM 594 C CA . VAL A 1 76 ? 7.218 -13.591 -20.378 1.00 94.75 76 VAL A CA 1
ATOM 595 C C . VAL A 1 76 ? 6.635 -14.436 -21.510 1.00 94.75 76 VAL A C 1
ATOM 597 O O . VAL A 1 76 ? 6.158 -13.902 -22.513 1.00 94.75 76 VAL A O 1
ATOM 600 N N . ILE A 1 77 ? 6.679 -15.763 -21.365 1.00 96.06 77 ILE A N 1
ATOM 601 C CA . ILE A 1 77 ? 6.046 -16.703 -22.299 1.00 96.06 77 ILE A CA 1
ATOM 602 C C . ILE A 1 77 ? 4.670 -17.075 -21.751 1.00 96.06 77 ILE A C 1
ATOM 604 O O . ILE A 1 77 ? 4.561 -17.676 -20.685 1.00 96.06 77 ILE A O 1
ATOM 608 N N . LEU A 1 78 ? 3.618 -16.708 -22.477 1.00 93.25 78 LEU A N 1
ATOM 609 C CA . LEU A 1 78 ? 2.244 -17.060 -22.134 1.00 93.25 78 LEU A CA 1
ATOM 610 C C . LEU A 1 78 ? 1.918 -18.500 -22.553 1.00 93.25 78 LEU A C 1
ATOM 612 O O . LEU A 1 78 ? 2.617 -19.115 -23.367 1.00 93.25 78 LEU A O 1
ATOM 616 N N . SER A 1 79 ? 0.798 -19.027 -22.053 1.00 86.62 79 SER A N 1
ATOM 617 C CA . SER A 1 79 ? 0.260 -20.299 -22.538 1.00 86.62 79 SER A CA 1
ATOM 618 C C . SER A 1 79 ? 0.042 -20.226 -24.058 1.00 86.62 79 SER A C 1
ATOM 620 O O . SER A 1 79 ? -0.438 -19.220 -24.581 1.00 86.62 79 SER A O 1
ATOM 622 N N . LYS A 1 80 ? 0.433 -21.289 -24.779 1.00 89.19 80 LYS A N 1
ATOM 623 C CA . LYS A 1 80 ? 0.517 -21.370 -26.258 1.00 89.19 80 LYS A CA 1
ATOM 624 C C . LYS A 1 80 ? 1.744 -20.702 -26.909 1.00 89.19 80 LYS A C 1
ATOM 626 O O . LYS A 1 80 ? 1.766 -20.543 -28.124 1.00 89.19 80 LYS A O 1
ATOM 631 N N . GLY A 1 81 ? 2.770 -20.333 -26.136 1.00 90.31 81 GLY A N 1
ATOM 632 C CA . GLY A 1 81 ? 4.082 -19.932 -26.672 1.00 90.31 81 GLY A CA 1
ATOM 633 C C . GLY A 1 81 ? 4.184 -18.477 -27.145 1.00 90.31 81 GLY A C 1
ATOM 634 O O . GLY A 1 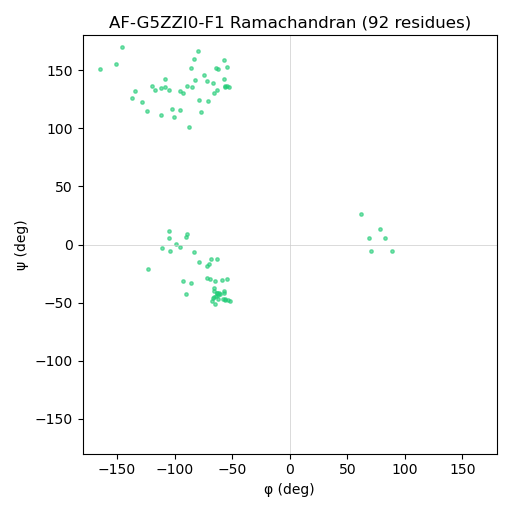81 ? 5.221 -18.075 -27.670 1.00 90.31 81 GLY A O 1
ATOM 635 N N . LYS A 1 82 ? 3.141 -17.662 -26.944 1.00 94.62 82 LYS A N 1
ATOM 636 C CA . LYS A 1 82 ? 3.173 -16.230 -27.271 1.00 94.62 82 LYS A CA 1
ATOM 637 C C . LYS A 1 82 ? 4.090 -15.490 -26.293 1.00 94.62 82 LYS A C 1
ATOM 639 O O . LYS A 1 82 ? 3.863 -15.532 -25.086 1.00 94.62 82 LYS A O 1
ATOM 644 N N . ALA A 1 83 ? 5.089 -14.781 -26.815 1.00 95.38 83 ALA A N 1
ATOM 645 C CA . ALA A 1 83 ? 5.957 -13.920 -26.016 1.00 95.38 83 ALA A CA 1
ATOM 646 C C . ALA A 1 83 ? 5.328 -12.532 -25.816 1.00 95.38 83 ALA A C 1
ATOM 648 O O . ALA A 1 83 ? 4.822 -11.932 -26.767 1.00 95.38 83 ALA A O 1
ATOM 649 N N . VAL A 1 84 ? 5.394 -12.021 -24.588 1.00 94.62 84 VAL A N 1
ATOM 650 C CA . VAL A 1 84 ? 5.085 -10.630 -24.238 1.00 94.62 84 VAL A CA 1
ATOM 651 C C . VAL A 1 84 ? 6.332 -10.008 -23.634 1.00 94.62 84 VAL A C 1
ATOM 653 O O . VAL A 1 84 ? 7.005 -10.639 -22.819 1.00 94.62 84 VAL A O 1
ATOM 656 N N . PHE A 1 85 ? 6.635 -8.783 -24.051 1.00 95.00 85 PHE A N 1
ATOM 657 C CA . PHE A 1 85 ? 7.791 -8.038 -23.576 1.00 95.00 85 PHE A CA 1
ATOM 658 C C . PHE A 1 85 ? 7.349 -6.901 -22.671 1.00 95.00 85 PHE A C 1
ATOM 660 O O . PHE A 1 85 ? 6.330 -6.252 -22.930 1.00 95.00 85 PHE A O 1
ATOM 667 N N . ARG A 1 86 ? 8.126 -6.655 -21.618 1.00 93.44 86 ARG A N 1
ATOM 668 C CA . ARG A 1 86 ? 7.931 -5.484 -20.769 1.00 93.44 86 ARG A CA 1
ATOM 669 C C . ARG A 1 86 ? 8.165 -4.209 -21.600 1.00 93.44 86 ARG A C 1
ATOM 671 O O . ARG A 1 86 ? 9.161 -4.138 -22.320 1.00 93.44 86 ARG A O 1
ATOM 678 N N . PRO A 1 87 ? 7.279 -3.198 -21.527 1.00 93.88 87 PRO A N 1
ATOM 679 C CA . PRO A 1 87 ? 7.519 -1.905 -22.161 1.00 93.88 87 PRO A CA 1
ATOM 680 C C . PRO A 1 87 ? 8.833 -1.273 -21.687 1.00 93.88 87 PRO A C 1
ATOM 682 O O . PRO A 1 87 ? 9.083 -1.216 -20.486 1.00 93.88 87 PRO A O 1
ATOM 685 N N . GLN A 1 88 ? 9.632 -0.728 -22.611 1.00 90.25 88 GLN A N 1
ATOM 686 C CA . GLN A 1 88 ? 10.922 -0.100 -22.278 1.00 90.25 88 GLN A CA 1
ATOM 687 C C . GLN A 1 88 ? 10.791 1.063 -21.286 1.00 90.25 88 GLN A C 1
ATOM 689 O O . GLN A 1 88 ? 11.681 1.274 -20.471 1.00 90.25 88 GLN A O 1
ATOM 694 N N . ALA A 1 89 ? 9.666 1.785 -21.307 1.00 90.75 89 ALA A N 1
ATOM 695 C CA . ALA A 1 89 ? 9.382 2.863 -20.358 1.00 90.75 89 ALA A CA 1
ATOM 696 C C . ALA A 1 89 ? 9.271 2.390 -18.892 1.00 90.75 89 ALA A C 1
ATOM 698 O O . ALA A 1 89 ? 9.240 3.222 -17.992 1.00 90.75 89 ALA A O 1
ATOM 699 N N . TYR A 1 90 ? 9.181 1.077 -18.650 1.00 88.00 90 TYR A N 1
ATOM 700 C CA . TYR A 1 90 ? 9.161 0.468 -17.315 1.00 88.00 90 TYR A CA 1
ATOM 701 C C . TYR A 1 90 ? 10.492 -0.195 -16.951 1.00 88.00 90 TYR A C 1
ATOM 703 O O . TYR A 1 90 ? 10.551 -0.964 -15.987 1.00 88.00 90 TYR A O 1
ATOM 711 N N . ASN A 1 91 ? 11.548 0.046 -17.729 1.00 85.00 91 ASN A N 1
ATOM 712 C CA . ASN A 1 91 ? 12.889 -0.308 -17.299 1.00 85.00 91 ASN A CA 1
ATOM 713 C C . ASN A 1 91 ? 13.266 0.561 -16.095 1.00 85.00 91 ASN A C 1
ATOM 715 O O . ASN A 1 91 ? 12.933 1.750 -16.077 1.00 85.00 91 ASN A O 1
ATOM 719 N N . PRO A 1 92 ? 13.929 -0.017 -15.086 1.00 74.25 92 PRO A N 1
ATOM 720 C CA . PRO A 1 92 ? 14.437 0.779 -13.989 1.00 74.25 92 PRO A CA 1
ATOM 721 C C . PRO A 1 92 ? 15.501 1.765 -14.498 1.00 74.25 92 PRO A C 1
ATOM 723 O O . PRO A 1 92 ? 16.133 1.495 -15.528 1.00 74.25 92 PRO A O 1
ATOM 726 N N . PRO A 1 93 ? 15.665 2.919 -13.830 1.00 66.69 93 PRO A N 1
ATOM 727 C CA . PRO A 1 93 ? 16.736 3.853 -14.157 1.00 66.69 93 PRO A CA 1
ATOM 728 C C . PRO A 1 93 ? 18.101 3.149 -14.065 1.00 66.69 93 PRO A C 1
ATOM 730 O O . PRO A 1 93 ? 18.299 2.277 -13.221 1.00 66.69 93 PRO A O 1
ATOM 733 N N . VAL A 1 94 ? 19.006 3.497 -14.985 1.00 60.56 94 VAL A N 1
ATOM 734 C CA . VAL A 1 94 ? 20.401 3.014 -15.045 1.00 60.56 94 VAL A CA 1
ATOM 735 C C . VAL A 1 94 ? 21.330 3.857 -14.192 1.00 60.56 94 VAL A C 1
ATOM 737 O O . VAL A 1 94 ? 21.111 5.089 -14.140 1.00 60.56 94 VAL A O 1
#

Nearest PDB structures (foldseek):
  2qip-assembly1_A-2  TM=7.749E-01  e=2.340E-02  Vibrio parahaemolyticus RIMD 2210633
  6xeh-assembly1_A  TM=6.418E-01  e=2.808E-01  synthetic construct
  5yb0-assembly3_E  TM=5.229E-01  e=4.202E-01  Entamoeba histolytica
  8x8i-assembly1_D  TM=4.220E-01  e=2.147E-01  Acinetobacter baumannii
  1lt7-assembly1_A  TM=5.834E-01  e=1.316E+00  Homo sapiens